Protein AF-A0A7J2S899-F1 (afdb_monomer_lite)

Foldseek 3Di:
DLVVLVVCCVPPDPLVVQLVVCCVPPNNVVSSVVSVVVVVVQVVCCVVVVDDDDSDPPPPPDPPPD

Structure (mmCIF, N/CA/C/O backbone):
data_AF-A0A7J2S899-F1
#
_entry.id   AF-A0A7J2S899-F1
#
loop_
_atom_site.group_PDB
_atom_site.id
_atom_site.type_symbol
_atom_site.label_atom_id
_atom_site.label_alt_id
_atom_site.label_comp_id
_atom_site.label_asym_id
_atom_site.label_entity_id
_atom_site.label_seq_id
_atom_site.pdbx_PDB_ins_code
_atom_site.Cartn_x
_atom_site.Cartn_y
_atom_site.Cartn_z
_atom_site.occupancy
_atom_site.B_iso_or_equiv
_atom_site.auth_seq_id
_atom_site.auth_comp_id
_atom_site.auth_asym_id
_atom_site.auth_atom_id
_atom_site.pdbx_PDB_model_num
ATOM 1 N N . MET A 1 1 ? 6.884 -1.449 6.567 1.00 68.56 1 MET A N 1
ATOM 2 C CA . MET A 1 1 ? 5.781 -1.347 5.579 1.00 68.56 1 MET A CA 1
ATOM 3 C C . MET A 1 1 ? 6.131 -1.855 4.180 1.00 68.56 1 MET A C 1
ATOM 5 O O . MET A 1 1 ? 5.254 -2.421 3.547 1.00 68.56 1 MET A O 1
ATOM 9 N N . ILE A 1 2 ? 7.371 -1.731 3.685 1.00 77.94 2 ILE A N 1
ATOM 10 C CA . ILE A 1 2 ? 7.748 -2.229 2.340 1.00 77.94 2 ILE A CA 1
ATOM 11 C C . ILE A 1 2 ? 7.543 -3.750 2.190 1.00 77.94 2 ILE A C 1
ATOM 13 O O . ILE A 1 2 ? 6.902 -4.190 1.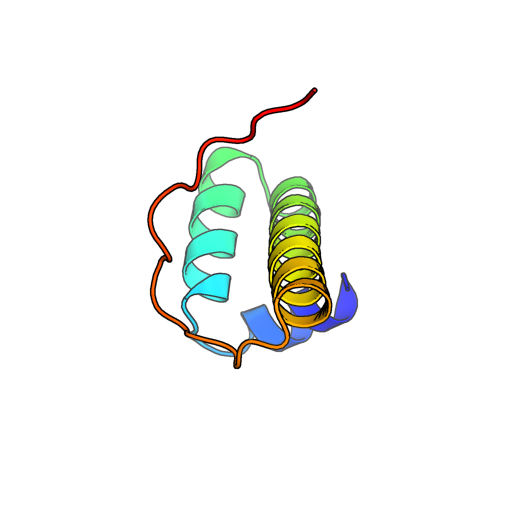239 1.00 77.94 2 ILE A O 1
ATOM 17 N N . GLN A 1 3 ? 8.012 -4.549 3.154 1.00 78.31 3 GLN A N 1
ATOM 18 C CA . GLN A 1 3 ? 7.807 -6.007 3.151 1.00 78.31 3 GLN A CA 1
ATOM 19 C C . GLN A 1 3 ? 6.317 -6.382 3.248 1.00 78.31 3 GLN A C 1
ATOM 21 O O . GLN A 1 3 ? 5.852 -7.281 2.554 1.00 78.31 3 GLN A O 1
ATOM 26 N N . CYS A 1 4 ? 5.542 -5.623 4.031 1.00 76.62 4 CYS A N 1
ATOM 27 C CA . CYS A 1 4 ? 4.091 -5.785 4.140 1.00 76.62 4 CYS A CA 1
ATOM 28 C C . CYS A 1 4 ? 3.405 -5.568 2.785 1.00 76.62 4 CYS A C 1
ATOM 30 O O . CYS A 1 4 ? 2.557 -6.363 2.401 1.00 76.62 4 CYS A O 1
ATOM 32 N N . VAL A 1 5 ? 3.810 -4.538 2.029 1.00 80.38 5 VAL A N 1
ATOM 33 C CA . VAL A 1 5 ? 3.321 -4.298 0.661 1.00 80.38 5 VAL A CA 1
ATOM 34 C C . VAL A 1 5 ? 3.664 -5.475 -0.253 1.00 80.38 5 VAL A C 1
ATOM 36 O O . VAL A 1 5 ? 2.811 -5.888 -1.027 1.00 80.38 5 VAL A O 1
ATOM 39 N N . HIS A 1 6 ? 4.862 -6.055 -0.148 1.00 80.00 6 HIS A N 1
ATOM 40 C CA . HIS A 1 6 ? 5.261 -7.200 -0.973 1.00 80.00 6 HIS A CA 1
ATOM 41 C C . HIS A 1 6 ? 4.406 -8.450 -0.713 1.00 80.00 6 HIS A C 1
ATOM 43 O O . HIS A 1 6 ? 3.925 -9.070 -1.659 1.00 80.00 6 HIS A O 1
ATOM 49 N N . ILE A 1 7 ? 4.140 -8.767 0.559 1.00 80.00 7 ILE A N 1
ATOM 50 C CA . ILE A 1 7 ? 3.212 -9.842 0.941 1.00 80.00 7 ILE A CA 1
ATOM 51 C C . ILE A 1 7 ? 1.811 -9.529 0.413 1.00 80.00 7 ILE A C 1
ATOM 53 O O . ILE A 1 7 ? 1.147 -10.393 -0.146 1.00 80.00 7 ILE A O 1
ATOM 57 N N . HIS A 1 8 ? 1.374 -8.277 0.536 1.00 72.75 8 HIS A N 1
ATOM 58 C CA . HIS A 1 8 ? 0.032 -7.869 0.147 1.00 72.75 8 HIS A CA 1
ATOM 59 C C . HIS A 1 8 ? -0.188 -7.882 -1.371 1.00 72.75 8 HIS A C 1
ATOM 61 O O . HIS A 1 8 ? -1.276 -8.231 -1.802 1.00 72.75 8 HIS A O 1
ATOM 67 N N . ILE A 1 9 ? 0.837 -7.591 -2.183 1.00 72.12 9 ILE A N 1
ATOM 68 C CA . ILE A 1 9 ? 0.79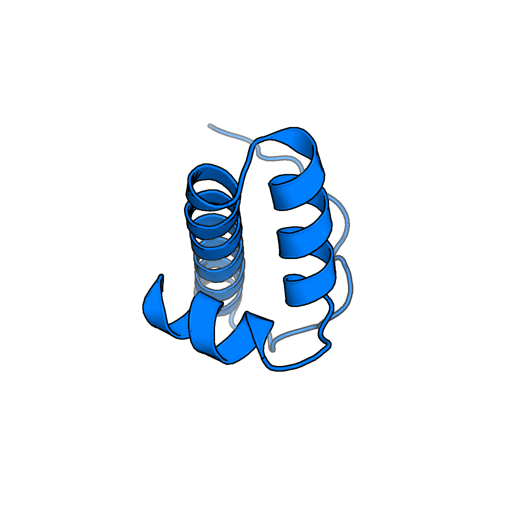0 -7.707 -3.655 1.00 72.12 9 ILE A CA 1
ATOM 69 C C . ILE A 1 9 ? 0.496 -9.147 -4.102 1.00 72.12 9 ILE A C 1
ATOM 71 O O . ILE A 1 9 ? -0.082 -9.342 -5.172 1.00 72.12 9 ILE A O 1
ATOM 75 N N . LYS A 1 10 ? 0.864 -10.149 -3.290 1.00 72.94 10 LYS A N 1
ATOM 76 C CA . LYS A 1 10 ? 0.571 -11.565 -3.552 1.00 72.94 10 LYS A CA 1
ATOM 77 C C . LYS A 1 10 ? -0.921 -11.900 -3.393 1.00 72.94 10 LYS A C 1
ATOM 79 O O . LYS A 1 10 ? -1.373 -12.886 -3.963 1.00 72.94 10 LYS A O 1
ATOM 84 N N . TYR A 1 11 ? -1.683 -11.073 -2.674 1.00 71.62 11 TYR A N 1
ATOM 85 C CA . TYR A 1 11 ? -3.125 -11.224 -2.468 1.00 71.62 11 TYR A CA 1
ATOM 86 C C . TYR A 1 11 ? -3.901 -10.200 -3.313 1.00 71.62 11 TYR A C 1
ATOM 88 O O . TYR A 1 11 ? -3.495 -9.041 -3.425 1.00 71.62 11 TYR A O 1
ATOM 96 N N . ASP A 1 12 ? -5.029 -10.583 -3.923 1.00 64.00 12 ASP A N 1
ATOM 97 C CA . ASP A 1 12 ? -5.819 -9.640 -4.731 1.00 64.00 12 ASP A CA 1
ATOM 98 C C . ASP A 1 12 ? -6.756 -8.805 -3.853 1.00 64.00 12 ASP A C 1
ATOM 100 O O . ASP A 1 12 ? -7.912 -9.137 -3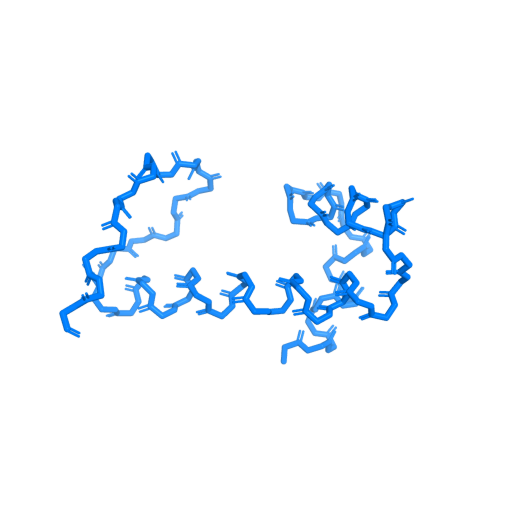.611 1.00 64.00 12 ASP A O 1
ATOM 104 N N . THR A 1 13 ? -6.229 -7.695 -3.350 1.00 76.31 13 THR A N 1
ATOM 105 C CA . THR A 1 13 ? -6.973 -6.736 -2.533 1.00 76.31 13 THR A CA 1
ATOM 106 C C . THR A 1 13 ? -7.076 -5.376 -3.229 1.00 76.31 13 THR A C 1
ATOM 108 O O . THR A 1 13 ? -6.403 -5.079 -4.225 1.00 76.31 13 THR A O 1
ATOM 111 N N . HIS A 1 14 ? -7.875 -4.469 -2.659 1.00 76.75 14 HIS A N 1
ATOM 112 C CA . HIS A 1 14 ? -7.952 -3.073 -3.108 1.00 76.75 14 HIS A CA 1
ATOM 113 C C . HIS A 1 14 ? -6.589 -2.372 -3.149 1.00 76.75 14 HIS A C 1
ATOM 115 O O . HIS A 1 14 ? -6.346 -1.509 -4.000 1.00 76.75 14 HIS A O 1
ATOM 121 N N . LEU A 1 15 ? -5.686 -2.746 -2.248 1.00 77.44 15 LEU A N 1
ATOM 122 C CA . LEU A 1 15 ? -4.362 -2.162 -2.184 1.00 77.44 15 LEU A CA 1
ATOM 123 C C . LEU A 1 15 ? -3.456 -2.699 -3.302 1.00 77.44 15 LEU A C 1
ATOM 125 O O . LEU A 1 15 ? -2.691 -1.931 -3.880 1.00 77.44 15 LEU A O 1
ATOM 129 N N . THR A 1 16 ? -3.619 -3.964 -3.691 1.00 83.06 16 THR A N 1
ATOM 130 C CA . THR A 1 16 ? -2.949 -4.550 -4.861 1.00 83.06 16 THR A CA 1
ATOM 131 C C . THR A 1 16 ? -3.406 -3.880 -6.153 1.00 83.06 16 THR A C 1
ATOM 133 O O . THR A 1 16 ? -2.580 -3.551 -7.006 1.00 83.06 16 THR A O 1
ATOM 136 N N . ARG A 1 17 ? -4.699 -3.551 -6.282 1.00 85.56 17 ARG A N 1
ATOM 137 C CA . ARG A 1 17 ? -5.207 -2.745 -7.411 1.00 85.56 17 ARG A CA 1
ATOM 138 C C . ARG A 1 17 ? -4.617 -1.332 -7.428 1.00 85.56 17 ARG A C 1
ATOM 140 O O . ARG A 1 17 ? -4.273 -0.821 -8.494 1.00 85.56 17 ARG A O 1
ATOM 147 N N . PHE A 1 18 ? -4.464 -0.702 -6.260 1.00 84.31 18 PHE A N 1
ATOM 148 C CA . PHE A 1 18 ? -3.802 0.600 -6.141 1.00 84.31 18 PHE A CA 1
ATOM 149 C C . PHE A 1 18 ? -2.324 0.521 -6.545 1.00 84.31 18 PHE A C 1
ATOM 151 O O . PHE A 1 18 ? -1.879 1.322 -7.368 1.00 84.31 18 PHE A O 1
ATOM 158 N N . TYR A 1 19 ? -1.597 -0.479 -6.042 1.00 87.12 19 TYR A N 1
ATOM 159 C CA . TYR A 1 19 ? -0.211 -0.744 -6.412 1.00 87.12 19 TYR A CA 1
ATOM 160 C C . TYR A 1 19 ? -0.064 -0.939 -7.924 1.00 87.12 19 TYR A C 1
ATOM 162 O O . TYR A 1 19 ? 0.724 -0.231 -8.547 1.00 87.12 19 TYR A O 1
ATOM 170 N N . LYS A 1 20 ? -0.869 -1.824 -8.534 1.00 89.44 20 LYS A N 1
ATOM 171 C CA . LYS A 1 20 ? -0.859 -2.095 -9.984 1.00 89.44 20 LYS A CA 1
ATOM 172 C C . LYS A 1 20 ? -1.070 -0.814 -10.800 1.00 89.44 20 LYS A C 1
ATOM 174 O O . LYS A 1 20 ? -0.335 -0.567 -11.752 1.00 89.44 20 LYS A O 1
ATOM 179 N N . ARG A 1 21 ? -2.005 0.053 -10.388 1.00 90.00 21 ARG A N 1
ATOM 180 C CA . ARG A 1 21 ? -2.274 1.341 -11.056 1.00 90.00 21 ARG A CA 1
ATOM 181 C C . ARG A 1 21 ? -1.080 2.296 -11.012 1.00 90.00 21 ARG A C 1
ATOM 183 O O . ARG A 1 21 ? -0.798 2.957 -12.008 1.00 90.00 21 ARG A O 1
ATOM 190 N N . ILE A 1 22 ? -0.393 2.401 -9.874 1.00 90.56 22 ILE A N 1
ATOM 191 C CA . ILE A 1 22 ? 0.789 3.268 -9.750 1.00 90.56 22 ILE A CA 1
ATOM 192 C C . ILE A 1 22 ? 1.993 2.645 -10.461 1.00 90.56 22 ILE A C 1
ATOM 194 O O . ILE A 1 22 ? 2.731 3.361 -11.133 1.00 90.56 22 ILE A O 1
ATOM 198 N N . ALA A 1 23 ? 2.156 1.325 -10.378 1.00 91.62 23 ALA A N 1
ATOM 199 C CA . ALA A 1 23 ? 3.240 0.601 -11.032 1.00 91.62 23 ALA A CA 1
ATOM 200 C C . ALA A 1 23 ? 3.175 0.753 -12.554 1.00 91.62 23 ALA A C 1
ATOM 202 O O . ALA A 1 23 ? 4.204 1.012 -13.170 1.00 91.62 23 ALA A O 1
ATOM 203 N N . ALA A 1 24 ? 1.971 0.689 -13.134 1.00 91.88 24 ALA A N 1
ATOM 204 C CA . ALA A 1 24 ? 1.753 0.915 -14.561 1.00 91.88 24 ALA A CA 1
ATOM 205 C C . ALA A 1 24 ? 2.093 2.350 -15.008 1.00 91.88 24 ALA A C 1
ATOM 207 O O . ALA A 1 24 ? 2.474 2.557 -16.152 1.00 91.88 24 ALA A O 1
ATOM 208 N N . ARG A 1 25 ? 1.968 3.348 -14.121 1.00 92.62 25 ARG A N 1
ATOM 209 C CA . ARG A 1 25 ? 2.175 4.769 -14.458 1.00 92.62 25 ARG A CA 1
ATOM 210 C C . ARG A 1 25 ? 3.579 5.291 -14.158 1.00 92.62 25 ARG A C 1
ATOM 212 O O . ARG A 1 25 ? 4.034 6.206 -14.828 1.00 92.62 25 ARG A O 1
ATOM 219 N N . ARG A 1 26 ? 4.217 4.807 -13.089 1.00 88.19 26 ARG A N 1
ATOM 220 C CA . ARG A 1 26 ? 5.453 5.390 -12.521 1.00 88.19 26 ARG A CA 1
ATOM 221 C C . ARG A 1 26 ? 6.525 4.350 -12.187 1.00 88.19 26 ARG A C 1
ATOM 223 O O . ARG A 1 26 ? 7.556 4.685 -11.616 1.00 88.19 26 ARG A O 1
ATOM 230 N N . GLY A 1 27 ? 6.289 3.083 -12.513 1.00 90.12 27 GLY A N 1
ATOM 231 C CA . GLY A 1 27 ? 7.219 1.997 -12.233 1.00 90.12 27 GLY A CA 1
ATOM 232 C C . GLY A 1 27 ? 7.118 1.428 -10.814 1.00 90.12 27 GLY A C 1
ATOM 233 O O . GLY A 1 27 ? 6.541 2.006 -9.888 1.00 90.12 27 GLY A O 1
ATOM 234 N N . LYS A 1 28 ? 7.694 0.231 -10.650 1.00 87.19 28 LYS A N 1
ATOM 235 C CA . LYS A 1 28 ? 7.519 -0.622 -9.462 1.00 87.19 28 LYS A CA 1
ATOM 236 C C . LYS A 1 28 ? 8.055 0.011 -8.174 1.00 87.19 28 LYS A C 1
ATOM 238 O O . LYS A 1 28 ? 7.375 -0.051 -7.155 1.00 87.19 28 LYS A O 1
ATOM 243 N N . LYS A 1 29 ? 9.238 0.641 -8.210 1.00 88.88 29 LYS A N 1
ATOM 244 C CA . LYS A 1 29 ? 9.883 1.242 -7.022 1.00 88.88 29 LYS A CA 1
ATOM 245 C C . LYS A 1 29 ? 9.018 2.354 -6.414 1.00 88.88 29 LYS A C 1
ATOM 247 O O . LYS A 1 29 ? 8.714 2.319 -5.225 1.00 88.88 29 LYS A O 1
ATOM 252 N N . ILE A 1 30 ? 8.540 3.274 -7.254 1.00 91.25 30 ILE A N 1
ATOM 253 C CA . ILE A 1 30 ? 7.651 4.371 -6.842 1.00 91.25 30 ILE A CA 1
ATOM 254 C C . ILE A 1 30 ? 6.315 3.822 -6.327 1.00 91.25 30 ILE A C 1
ATOM 256 O O . ILE A 1 30 ? 5.792 4.297 -5.321 1.00 91.25 30 ILE A O 1
ATOM 260 N N . ALA A 1 31 ? 5.781 2.779 -6.967 1.00 90.31 31 ALA A N 1
ATOM 261 C CA . ALA A 1 31 ? 4.534 2.156 -6.539 1.00 90.31 31 ALA A CA 1
ATOM 262 C C . ALA A 1 31 ? 4.618 1.513 -5.151 1.00 90.31 31 ALA A C 1
ATOM 264 O O . ALA A 1 31 ? 3.672 1.644 -4.373 1.00 90.31 31 ALA A O 1
ATOM 265 N N . VAL A 1 32 ? 5.736 0.860 -4.811 1.00 88.94 32 VAL A N 1
ATOM 266 C CA . VAL A 1 32 ? 5.938 0.268 -3.478 1.00 88.94 32 VAL A CA 1
ATOM 267 C C . VAL A 1 32 ? 5.900 1.355 -2.405 1.00 88.94 32 VAL A C 1
ATOM 269 O O . VAL A 1 32 ? 5.146 1.231 -1.439 1.00 88.94 32 VAL A O 1
ATOM 272 N N . VAL A 1 33 ? 6.650 2.443 -2.603 1.00 89.81 33 VAL A N 1
ATOM 273 C CA . VAL A 1 33 ? 6.712 3.556 -1.644 1.00 89.81 33 VAL A CA 1
ATOM 274 C C . VAL A 1 33 ? 5.346 4.234 -1.507 1.00 89.81 33 VAL A C 1
ATOM 276 O O . VAL A 1 33 ? 4.843 4.373 -0.396 1.00 89.81 33 VAL A O 1
ATOM 279 N N . ALA A 1 34 ? 4.681 4.554 -2.622 1.00 88.19 34 ALA A N 1
ATOM 280 C CA . ALA A 1 34 ? 3.353 5.172 -2.604 1.00 88.19 34 ALA A CA 1
ATOM 281 C C . ALA A 1 34 ? 2.301 4.299 -1.897 1.00 88.19 34 ALA A C 1
ATOM 283 O O . ALA A 1 34 ? 1.436 4.804 -1.178 1.00 88.19 34 ALA A O 1
ATOM 284 N N . THR A 1 35 ? 2.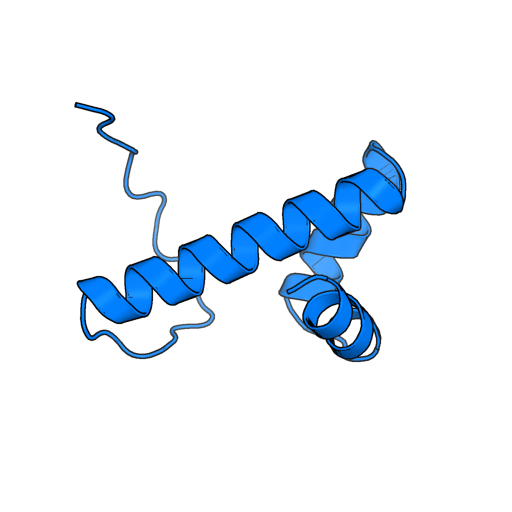378 2.980 -2.082 1.00 88.44 35 THR A N 1
ATOM 285 C CA . THR A 1 35 ? 1.465 2.026 -1.440 1.00 88.44 35 THR A CA 1
ATOM 286 C C . THR A 1 35 ? 1.740 1.917 0.062 1.00 88.44 35 THR A C 1
ATOM 288 O O . THR A 1 35 ? 0.795 1.919 0.851 1.00 88.44 35 THR A O 1
ATOM 291 N N . ALA A 1 36 ? 3.012 1.911 0.473 1.00 88.06 36 ALA A N 1
ATOM 292 C CA . ALA A 1 36 ? 3.406 1.905 1.880 1.00 88.06 36 ALA A CA 1
ATOM 293 C C . ALA A 1 36 ? 2.966 3.185 2.612 1.00 88.06 36 ALA A C 1
ATOM 295 O O . ALA A 1 36 ? 2.387 3.097 3.694 1.00 88.06 36 ALA A O 1
ATOM 296 N N . SER A 1 37 ? 3.162 4.364 2.010 1.00 87.75 37 SER A N 1
ATOM 297 C CA . SER A 1 37 ? 2.691 5.637 2.578 1.00 87.75 37 SER A CA 1
ATOM 298 C C . SER A 1 37 ? 1.168 5.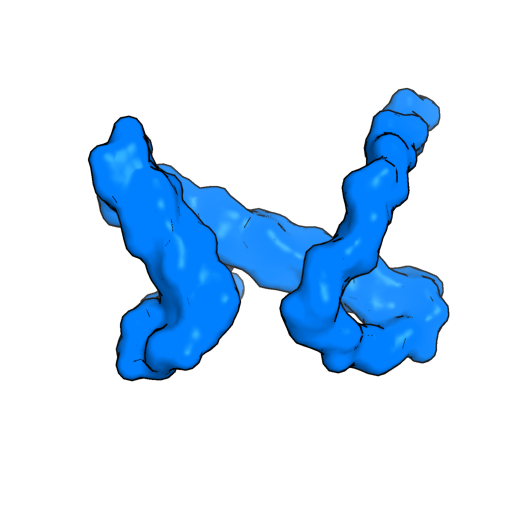675 2.713 1.00 87.75 37 SER A C 1
ATOM 300 O O . SER A 1 37 ? 0.643 6.179 3.705 1.00 87.75 37 SER A O 1
ATOM 302 N N . LYS A 1 38 ? 0.440 5.098 1.746 1.00 85.00 38 LYS A N 1
ATOM 303 C CA . LYS A 1 38 ? -1.019 4.977 1.822 1.00 85.00 38 LYS A CA 1
ATOM 304 C C . LYS A 1 38 ? -1.464 4.053 2.957 1.00 85.00 38 LYS A C 1
ATOM 306 O O . LYS A 1 38 ? -2.361 4.435 3.701 1.00 85.00 38 LYS A O 1
ATOM 311 N N . MET A 1 39 ? -0.835 2.883 3.112 1.00 83.56 39 MET A N 1
ATOM 312 C CA . MET A 1 39 ? -1.096 1.973 4.238 1.00 83.56 39 MET A CA 1
ATOM 313 C C . MET A 1 39 ? -0.870 2.667 5.580 1.00 83.56 39 MET A C 1
ATOM 315 O O . MET A 1 39 ? -1.747 2.639 6.437 1.00 83.56 39 MET A O 1
ATOM 319 N N . LEU A 1 40 ? 0.279 3.327 5.744 1.00 86.62 40 LEU A N 1
ATOM 320 C CA . LEU A 1 40 ? 0.628 3.996 6.994 1.00 86.62 40 LEU A CA 1
ATOM 321 C C . LEU A 1 40 ? -0.397 5.070 7.362 1.00 86.62 4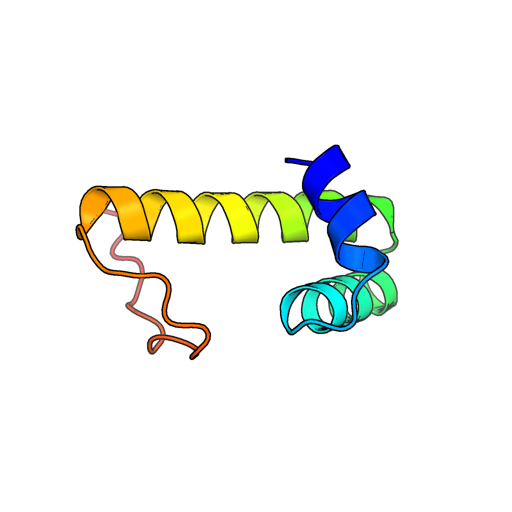0 LEU A C 1
ATOM 323 O O . LEU A 1 40 ? -0.816 5.160 8.509 1.00 86.62 40 LEU A O 1
ATOM 327 N N . ARG A 1 41 ? -0.846 5.853 6.379 1.00 84.75 41 ARG A N 1
ATOM 328 C CA . ARG A 1 41 ? -1.845 6.902 6.596 1.00 84.75 41 ARG A CA 1
ATOM 329 C C . ARG A 1 41 ? -3.204 6.351 7.024 1.00 84.75 41 ARG A C 1
ATOM 331 O O . ARG A 1 41 ? -3.865 6.979 7.843 1.00 84.75 41 ARG A O 1
ATOM 338 N N . VAL A 1 42 ? -3.608 5.195 6.496 1.00 81.06 42 VAL A N 1
ATOM 339 C CA . VAL A 1 42 ? -4.829 4.507 6.942 1.00 81.06 42 VAL A CA 1
ATOM 340 C C . VAL A 1 42 ? -4.676 4.037 8.388 1.00 81.06 42 VAL A C 1
ATOM 342 O O . VAL A 1 42 ? -5.531 4.347 9.207 1.00 81.06 42 VAL A O 1
ATOM 345 N N . ILE A 1 43 ? -3.558 3.385 8.723 1.00 82.81 43 ILE A N 1
ATOM 346 C CA . ILE A 1 43 ? -3.273 2.911 10.088 1.00 82.81 43 ILE A CA 1
ATOM 347 C C . ILE A 1 43 ? -3.250 4.079 11.083 1.00 82.81 43 ILE A C 1
ATOM 349 O O . ILE A 1 43 ? -3.867 4.005 12.138 1.00 82.81 43 ILE A O 1
ATOM 353 N N . TYR A 1 44 ? -2.587 5.181 10.732 1.00 83.06 44 TYR A N 1
ATOM 354 C CA . TYR A 1 44 ? -2.512 6.377 11.569 1.00 83.06 44 TYR A CA 1
ATOM 355 C C . TYR A 1 44 ? -3.895 6.985 11.841 1.00 83.06 44 TYR A C 1
ATOM 357 O O . TYR A 1 44 ? -4.206 7.341 12.975 1.00 83.06 44 TYR A O 1
ATOM 365 N N . GLN A 1 45 ? -4.757 7.053 10.821 1.00 76.12 45 GLN A N 1
ATOM 366 C CA . GLN A 1 45 ? -6.129 7.536 10.990 1.00 76.12 45 GLN A CA 1
ATOM 367 C C . GLN A 1 45 ? -6.983 6.599 11.841 1.00 76.12 45 GLN A C 1
ATOM 369 O O . GLN A 1 45 ? -7.769 7.086 12.648 1.00 76.12 45 GLN A O 1
ATOM 374 N N . MET A 1 46 ? -6.824 5.282 11.695 1.00 78.75 46 MET A N 1
ATOM 375 C CA . MET A 1 46 ? -7.499 4.314 12.564 1.00 78.75 46 MET A CA 1
ATOM 376 C C . MET A 1 46 ? -7.088 4.506 14.026 1.00 78.75 46 MET A C 1
ATOM 378 O O . MET A 1 46 ? -7.939 4.496 14.911 1.00 78.75 46 MET A O 1
ATOM 382 N N . LEU A 1 47 ? -5.795 4.745 14.272 1.00 81.94 47 LEU A N 1
ATOM 383 C CA . LEU A 1 47 ? -5.261 4.947 15.618 1.00 81.94 47 LEU A CA 1
ATOM 384 C C . LEU A 1 47 ? -5.799 6.226 16.272 1.00 81.94 47 LEU A C 1
ATOM 386 O O . LEU A 1 47 ? -6.189 6.200 17.435 1.00 81.94 47 LEU A O 1
ATOM 390 N N . ILE A 1 48 ? -5.848 7.332 15.523 1.00 83.31 48 ILE A N 1
ATOM 391 C CA . ILE A 1 48 ? -6.339 8.622 16.032 1.00 83.31 48 ILE A CA 1
ATOM 392 C C . ILE A 1 48 ? -7.845 8.604 16.256 1.00 83.31 48 ILE A C 1
ATOM 394 O O . ILE A 1 48 ? -8.318 9.078 17.284 1.00 83.31 48 ILE A O 1
ATOM 398 N N . ASN A 1 49 ? -8.603 8.071 15.299 1.00 78.31 49 ASN A N 1
ATOM 399 C CA . ASN A 1 49 ? -10.060 8.116 15.365 1.00 78.31 49 ASN A CA 1
ATOM 400 C C . ASN A 1 49 ? -10.644 7.001 16.252 1.00 78.31 49 ASN A C 1
ATOM 402 O O . ASN A 1 49 ? -11.846 7.012 16.495 1.00 78.31 49 ASN A O 1
ATOM 406 N N . LYS A 1 50 ? -9.827 6.036 16.717 1.00 76.50 50 LYS A N 1
ATOM 407 C CA . LYS A 1 50 ? -10.272 4.782 17.363 1.00 76.50 50 LYS A CA 1
ATOM 408 C C . LYS A 1 50 ? -11.372 4.060 16.567 1.00 76.50 50 LYS A C 1
ATOM 410 O O . LYS A 1 50 ? -12.217 3.373 17.132 1.00 76.50 50 LYS A O 1
ATOM 415 N N . GLU A 1 51 ? -11.370 4.233 15.247 1.00 70.12 51 GLU A N 1
ATOM 416 C CA . GLU A 1 51 ? -12.343 3.629 14.341 1.00 70.12 51 GLU A CA 1
ATOM 417 C C . GLU A 1 51 ? -11.766 2.344 13.738 1.00 70.12 51 GLU A C 1
ATOM 419 O O . GLU A 1 51 ? -10.595 2.288 13.350 1.00 70.12 51 GLU A O 1
ATOM 424 N N . GLU A 1 52 ? -12.606 1.317 13.614 1.00 70.44 52 GLU A N 1
ATOM 425 C CA . GLU A 1 52 ? -12.245 0.080 12.923 1.00 70.44 52 GLU A CA 1
ATOM 426 C C . GLU A 1 52 ? -11.908 0.307 11.444 1.00 70.44 52 GLU A C 1
ATOM 428 O O . GLU A 1 52 ? -12.395 1.235 10.788 1.00 70.44 52 GLU A O 1
ATOM 433 N N . PHE A 1 53 ? -11.083 -0.592 10.898 1.00 65.44 53 PHE A N 1
ATOM 434 C CA . PHE A 1 53 ? -10.717 -0.589 9.486 1.00 65.44 53 PHE A CA 1
ATOM 435 C C . PHE A 1 53 ? -11.964 -0.773 8.618 1.00 65.44 53 PHE A C 1
ATOM 437 O O . PHE A 1 53 ? -12.475 -1.880 8.458 1.00 65.44 53 PHE A O 1
ATOM 444 N N . LYS A 1 54 ? -12.426 0.311 7.996 1.00 68.81 54 LYS A N 1
ATOM 445 C CA . LYS A 1 54 ? -13.470 0.257 6.974 1.00 68.81 54 LYS A CA 1
ATOM 446 C C . LYS A 1 54 ? -12.791 0.173 5.601 1.00 68.81 54 LYS A C 1
ATOM 448 O O . LYS A 1 54 ? -12.150 1.142 5.196 1.00 68.81 54 LYS A O 1
ATOM 453 N N . PRO A 1 55 ? -12.928 -0.937 4.848 1.00 62.44 55 PRO A N 1
ATOM 454 C CA . PRO A 1 55 ? -12.320 -1.088 3.520 1.00 62.44 55 PRO A CA 1
ATOM 455 C C . PRO A 1 55 ? -12.938 -0.165 2.451 1.00 62.44 55 PRO A C 1
ATOM 457 O O . PRO A 1 55 ? -12.449 -0.106 1.321 1.00 62.44 55 PRO A O 1
ATOM 460 N N . PHE A 1 56 ? -14.000 0.570 2.795 1.00 58.34 56 PHE A N 1
ATOM 461 C CA . PHE A 1 56 ? -14.613 1.578 1.938 1.00 58.34 56 PHE A CA 1
ATOM 462 C C . PHE A 1 56 ? -13.733 2.830 1.811 1.00 58.34 56 PHE A C 1
ATOM 464 O O . PHE A 1 56 ? -13.066 3.226 2.769 1.00 58.34 56 PHE A O 1
ATOM 471 N N . PRO A 1 57 ? -13.753 3.523 0.657 1.00 53.69 57 PRO A N 1
ATOM 472 C CA . PRO A 1 57 ? -13.156 4.842 0.556 1.00 53.69 57 PRO A CA 1
ATOM 473 C C . PRO A 1 57 ? -13.975 5.795 1.426 1.00 53.69 57 PRO A C 1
ATOM 475 O O . PRO A 1 57 ? -15.004 6.317 0.999 1.00 53.69 57 PRO A O 1
ATOM 478 N N . VAL A 1 58 ? -13.529 6.026 2.661 1.00 50.34 58 VAL A N 1
ATOM 479 C CA . VAL A 1 58 ? -14.045 7.135 3.460 1.00 50.34 58 VAL A CA 1
ATOM 480 C C . VAL A 1 58 ? -13.743 8.399 2.661 1.00 50.34 58 VAL A C 1
ATOM 482 O O . VAL A 1 58 ? -12.583 8.714 2.384 1.00 50.34 58 VAL A O 1
ATOM 485 N N . LYS A 1 59 ? -14.831 9.021 2.192 1.00 44.88 59 LYS A N 1
ATOM 486 C CA . LYS A 1 59 ? -14.948 10.295 1.475 1.00 44.88 59 LYS A CA 1
ATOM 487 C C . LYS A 1 59 ? -13.738 11.179 1.755 1.00 44.88 59 LYS A C 1
ATOM 489 O O . LYS A 1 59 ? -13.428 11.384 2.923 1.00 44.88 59 LYS A O 1
ATOM 494 N N . SER A 1 60 ? -13.092 11.688 0.704 1.00 46.38 60 SER A N 1
ATOM 495 C CA . SER A 1 60 ? -11.983 12.647 0.740 1.00 46.38 60 SER A CA 1
ATOM 496 C C . SER A 1 60 ? -12.191 13.710 1.825 1.00 46.38 60 SER A C 1
ATOM 498 O O . SER A 1 60 ? -12.745 14.776 1.560 1.00 46.38 60 SER A O 1
ATOM 500 N N . ARG A 1 61 ? -11.780 13.422 3.066 1.00 51.31 61 ARG A N 1
ATOM 501 C CA . ARG A 1 61 ? -11.794 14.390 4.157 1.00 51.31 61 ARG A CA 1
ATOM 502 C C . ARG A 1 61 ? -10.652 15.326 3.794 1.00 51.31 61 ARG A C 1
ATOM 504 O O . ARG A 1 61 ? -9.490 14.909 3.800 1.00 51.31 61 ARG A O 1
ATOM 511 N N . LYS A 1 62 ? -11.010 16.506 3.275 1.00 45.41 62 LYS A N 1
ATOM 512 C CA . LYS A 1 62 ? -10.063 17.514 2.798 1.00 45.41 62 LYS A CA 1
ATOM 513 C C . LYS A 1 62 ? -9.005 17.706 3.876 1.00 45.41 62 LYS A C 1
ATOM 515 O O . LYS A 1 62 ? -9.325 17.878 5.048 1.00 45.41 62 LYS A O 1
ATOM 520 N N . PHE A 1 63 ? -7.755 17.604 3.454 1.00 50.59 63 PHE A N 1
ATOM 521 C CA . PHE A 1 63 ? -6.609 17.905 4.288 1.00 50.59 63 PHE A CA 1
ATOM 522 C C . PHE A 1 63 ? -6.646 19.407 4.541 1.00 50.59 63 PHE A C 1
ATOM 524 O O . PHE A 1 63 ? -6.251 20.177 3.674 1.00 50.59 63 PHE A O 1
ATOM 531 N N . SER A 1 64 ? -7.178 19.815 5.693 1.00 39.78 64 SER A N 1
ATOM 532 C CA . SER A 1 64 ? -6.798 21.094 6.277 1.00 39.78 64 SER A CA 1
ATOM 533 C C . SER A 1 64 ? -5.403 20.870 6.836 1.00 39.78 64 SER A C 1
ATOM 535 O O . SER A 1 64 ? -5.236 20.326 7.925 1.00 39.78 64 SER A O 1
ATOM 537 N N . VAL A 1 65 ? -4.407 21.153 6.003 1.00 45.97 65 VAL A N 1
ATOM 538 C CA . VAL A 1 65 ? -3.052 21.401 6.478 1.00 45.97 65 VAL A CA 1
ATOM 539 C C . VAL A 1 65 ? -3.145 22.795 7.088 1.00 45.97 65 VAL A C 1
ATOM 541 O O . VAL A 1 65 ? -3.263 23.770 6.349 1.00 45.97 65 VAL A O 1
ATOM 544 N N . GLY A 1 66 ? -3.313 22.842 8.409 1.00 36.91 66 GLY A N 1
ATOM 545 C CA . GLY A 1 66 ? -3.105 24.059 9.191 1.00 36.91 66 GLY A CA 1
ATOM 546 C C . GLY A 1 66 ? -1.620 24.308 9.381 1.00 36.91 66 GLY A C 1
ATOM 547 O O . GLY A 1 66 ? -0.858 23.314 9.301 1.00 36.91 66 GLY A O 1
#

pLDDT: mean 75.78, std 14.69, range [36.91, 92.62]

Sequence (66 aa):
MIQCVHIHIKYDTHLTRFYKRIAARRGKKIAVVATASKMLRVIYQMLINKEEFKPFPVKSRKFSVG

Radius of gyration: 12.78 Å; chains: 1; bounding box: 25×36×32 Å

Secondary structure (DSSP, 8-state):
-HHHHHHHHTS-SHHHHHHHHHHHHH-HHHHHHHHHHHHHHHHHHHHHHT-----S----------